Protein AF-A0A1Y4AYG8-F1 (afdb_monomer)

Radius of gyration: 25.85 Å; Cα contacts (8 Å, |Δi|>4): 158; chains: 1; bounding box: 47×71×60 Å

Sequence (151 aa):
MYIALKDLNLSGVRYMAGEDIPGEAVVPSRAA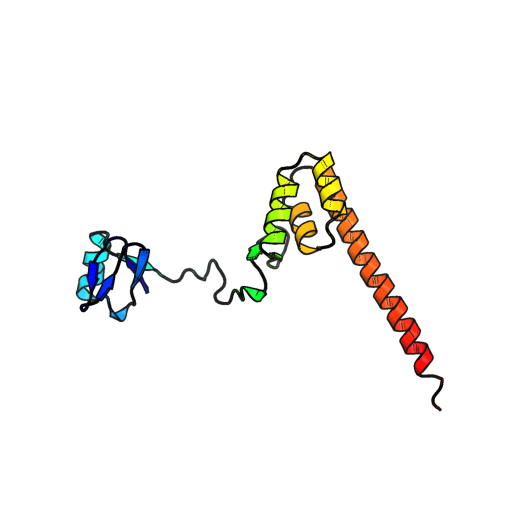ALIRSGYIARYEDNSGCHGAGADHAKGIPVHLKKSKEDIYLHPDEVAAVFLILQENAEDAAVTLAEQDNRNVLEVVRELDSRKGVRAAAETFLEELDNSAEETAEENKADVGQQKEAVE

Foldseek 3Di:
DKAFCAWDDFPNDIDHHGDDDPPVSDDPVCVVVCVVVRGIDDDDPVCVVVPPDPPCVQADWDDAPPDPDTQHDHPVLVVLLVVLQPDDLVVSLVSLVPDPDLSSLVSCLRPRPDPSSNVSSVVSNVVNVVVVVVVVVVVVVVVVVVVPPPD

Solvent-accessible surface area (backbone atoms only — not comparable to full-atom values): 8846 Å² total; per-residue (Å²): 78,28,32,25,63,34,72,46,75,44,92,88,43,79,42,49,56,75,37,80,38,61,58,85,57,49,54,76,90,48,44,65,56,36,41,76,70,55,38,34,43,84,36,72,85,60,39,85,81,50,63,82,77,74,51,70,90,64,33,49,77,41,84,49,92,88,50,94,61,67,45,54,34,46,74,69,48,51,50,50,45,56,48,42,69,68,45,55,70,68,58,24,47,55,60,52,75,71,56,89,47,65,65,46,36,54,50,42,38,70,68,44,85,52,67,68,46,22,51,52,30,49,51,54,50,52,52,54,54,52,56,55,49,54,59,54,51,55,57,54,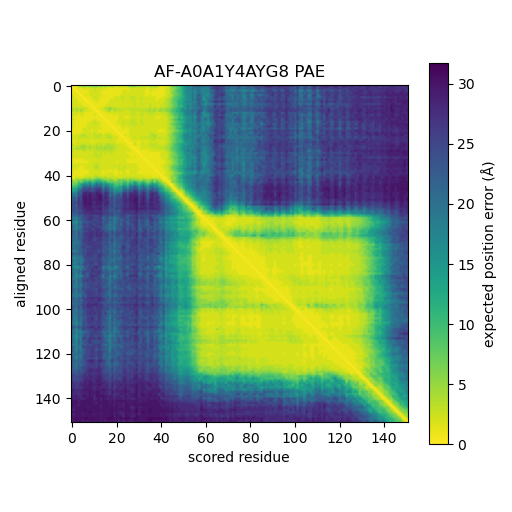58,58,61,59,65,68,67,77,80,77,127

Structure (mmCIF, N/CA/C/O backbone):
data_AF-A0A1Y4AYG8-F1
#
_entry.id   AF-A0A1Y4AYG8-F1
#
loop_
_atom_site.group_PDB
_atom_site.id
_atom_site.type_symbol
_atom_site.label_atom_id
_atom_site.label_alt_id
_atom_site.label_comp_id
_atom_site.label_asym_id
_atom_site.label_entity_id
_atom_site.label_seq_id
_atom_site.pdbx_PDB_ins_code
_atom_site.Cartn_x
_atom_site.Cartn_y
_atom_site.Cartn_z
_atom_site.occupancy
_atom_site.B_iso_or_equiv
_atom_site.auth_seq_id
_atom_site.auth_comp_id
_atom_site.auth_asym_id
_atom_site.auth_atom_id
_atom_site.pdbx_PDB_model_num
ATOM 1 N N . MET A 1 1 ? 21.782 4.658 -17.855 1.00 89.38 1 MET A N 1
ATOM 2 C CA . MET A 1 1 ? 20.713 4.555 -18.867 1.00 89.38 1 MET A CA 1
ATOM 3 C C . MET A 1 1 ? 20.224 5.963 -19.190 1.00 89.38 1 MET A C 1
ATOM 5 O O . MET A 1 1 ? 20.627 6.908 -18.509 1.00 89.38 1 MET A O 1
ATOM 9 N N . TYR A 1 2 ? 19.427 6.148 -20.233 1.00 93.69 2 TYR A N 1
ATOM 10 C CA . TYR A 1 2 ? 18.744 7.415 -20.489 1.00 93.69 2 TYR A CA 1
ATOM 11 C C . TYR A 1 2 ? 17.258 7.157 -20.710 1.00 93.69 2 TYR A C 1
ATOM 13 O O . TYR A 1 2 ? 16.899 6.064 -21.120 1.00 93.69 2 TYR A O 1
ATOM 21 N N . ILE A 1 3 ? 16.422 8.165 -20.483 1.00 94.94 3 ILE A N 1
ATOM 22 C CA . ILE A 1 3 ? 15.008 8.145 -20.872 1.00 94.94 3 ILE A CA 1
ATOM 23 C C . ILE A 1 3 ? 14.765 9.214 -21.936 1.00 94.94 3 ILE A C 1
ATOM 25 O O . ILE A 1 3 ? 15.282 10.335 -21.829 1.00 94.94 3 ILE A O 1
ATOM 29 N N . ALA A 1 4 ? 14.009 8.872 -22.976 1.00 96.69 4 ALA A N 1
ATOM 30 C CA . ALA A 1 4 ? 13.565 9.812 -23.994 1.00 96.69 4 ALA A CA 1
ATOM 31 C C . ALA A 1 4 ? 12.550 10.793 -23.394 1.00 96.69 4 ALA A C 1
ATOM 33 O O . ALA A 1 4 ? 11.510 10.395 -22.881 1.00 96.69 4 ALA A O 1
ATOM 34 N N . LEU A 1 5 ? 12.812 12.095 -23.479 1.00 96.12 5 LEU A N 1
ATOM 35 C CA . LEU A 1 5 ? 11.848 13.131 -23.074 1.00 96.12 5 LEU A CA 1
ATOM 36 C C . LEU A 1 5 ? 10.998 13.622 -24.253 1.00 96.12 5 LEU A C 1
ATOM 38 O O . LEU A 1 5 ? 9.974 14.274 -24.065 1.00 96.12 5 LEU A O 1
ATOM 42 N N . LYS A 1 6 ? 11.455 13.344 -25.476 1.00 96.94 6 LYS A N 1
ATOM 43 C CA . LYS A 1 6 ? 10.823 13.680 -26.753 1.00 96.94 6 LYS A CA 1
ATOM 44 C C . LYS A 1 6 ? 11.129 12.571 -27.746 1.00 96.94 6 LYS A C 1
ATOM 46 O O . LYS A 1 6 ? 12.133 11.883 -27.591 1.00 96.94 6 LYS A O 1
ATOM 51 N N . ASP A 1 7 ? 10.336 12.481 -28.803 1.00 97.00 7 ASP A N 1
ATOM 52 C CA . ASP A 1 7 ? 10.641 11.602 -29.926 1.00 97.00 7 ASP A CA 1
ATOM 53 C C . ASP A 1 7 ? 11.986 11.975 -30.569 1.00 97.00 7 ASP A C 1
ATOM 55 O O . ASP A 1 7 ? 12.213 13.130 -30.948 1.00 97.00 7 ASP A O 1
ATOM 59 N N . LEU A 1 8 ? 12.877 10.995 -30.724 1.00 96.44 8 LEU A N 1
ATOM 60 C CA . LEU A 1 8 ? 14.158 11.178 -31.404 1.00 96.44 8 LEU A CA 1
ATOM 61 C C . LEU A 1 8 ? 14.661 9.900 -32.070 1.00 96.44 8 LEU A C 1
ATOM 63 O O . LEU A 1 8 ? 14.309 8.793 -31.681 1.00 96.44 8 LEU A O 1
ATOM 67 N N . ASN A 1 9 ? 15.544 10.066 -33.053 1.00 96.19 9 ASN A N 1
ATOM 68 C CA . ASN A 1 9 ? 16.246 8.955 -33.685 1.00 96.19 9 ASN A CA 1
ATOM 69 C C . ASN A 1 9 ? 17.699 8.913 -33.208 1.00 96.19 9 ASN A C 1
ATOM 71 O O . ASN A 1 9 ? 18.441 9.885 -33.378 1.00 96.19 9 ASN A O 1
ATOM 75 N N . LEU A 1 10 ? 18.121 7.773 -32.667 1.00 94.25 10 LEU A N 1
ATOM 76 C CA . LEU A 1 10 ? 19.495 7.504 -32.254 1.00 94.25 10 LEU A CA 1
ATOM 77 C C . LEU A 1 10 ? 19.969 6.218 -32.922 1.00 94.25 10 LEU A C 1
ATOM 79 O O . LEU A 1 10 ? 19.295 5.197 -32.860 1.00 94.25 10 LEU A O 1
ATOM 83 N N . SER A 1 11 ? 21.118 6.270 -33.598 1.00 88.00 11 SER A N 1
ATOM 84 C CA . SER A 1 11 ? 21.723 5.099 -34.257 1.00 88.00 11 SER A CA 1
ATOM 85 C C . SER A 1 11 ? 20.771 4.328 -35.192 1.00 88.00 11 SER A C 1
ATOM 87 O O . SER A 1 11 ? 20.887 3.118 -35.345 1.00 88.00 11 SER A O 1
ATOM 89 N N . GLY A 1 12 ? 19.826 5.032 -35.829 1.00 90.19 12 GLY A N 1
ATOM 90 C CA . GLY A 1 12 ? 18.829 4.443 -36.734 1.00 90.19 12 GLY A CA 1
ATOM 91 C C . GLY A 1 12 ? 17.580 3.876 -36.048 1.00 90.19 12 GLY A C 1
ATOM 92 O O . GLY A 1 12 ? 16.661 3.459 -36.746 1.00 90.19 12 GLY A O 1
ATOM 93 N N . VAL A 1 13 ? 17.513 3.906 -34.716 1.00 95.19 13 VAL A N 1
ATOM 94 C CA . VAL A 1 13 ? 16.347 3.498 -33.925 1.00 95.19 13 VAL A CA 1
ATOM 95 C C . VAL A 1 13 ? 15.560 4.737 -33.512 1.00 95.19 13 VAL A C 1
ATOM 97 O O . VAL A 1 13 ? 16.142 5.723 -33.050 1.00 95.19 13 VAL A O 1
ATOM 100 N N . ARG A 1 14 ? 14.239 4.691 -33.696 1.00 96.75 14 ARG A N 1
ATOM 101 C CA . ARG A 1 14 ? 13.324 5.716 -33.193 1.00 96.75 14 ARG A CA 1
ATOM 102 C C . ARG A 1 14 ? 12.952 5.385 -31.757 1.00 96.75 14 ARG A C 1
ATOM 104 O O . ARG A 1 14 ? 12.469 4.289 -31.514 1.00 96.75 14 ARG A O 1
ATOM 111 N N . TYR A 1 15 ? 13.135 6.355 -30.874 1.00 96.56 15 TYR A N 1
ATOM 112 C CA . TYR A 1 15 ? 12.691 6.312 -29.489 1.00 96.56 15 TYR A CA 1
ATOM 113 C C . TYR A 1 15 ? 11.552 7.310 -29.303 1.00 96.56 15 TYR A C 1
ATOM 115 O O . TYR A 1 15 ? 11.669 8.464 -29.734 1.00 96.56 15 TYR A O 1
ATOM 123 N N . MET A 1 16 ? 10.454 6.867 -28.700 1.00 97.12 16 MET A N 1
ATOM 124 C CA . MET A 1 16 ? 9.318 7.701 -28.313 1.00 97.12 16 MET A CA 1
ATOM 125 C C . MET A 1 16 ? 9.516 8.281 -26.915 1.00 97.12 16 MET A C 1
ATOM 127 O O . MET A 1 16 ? 10.232 7.717 -26.090 1.00 97.12 16 MET A O 1
ATOM 131 N N . ALA A 1 17 ? 8.875 9.417 -26.629 1.00 95.38 17 ALA A N 1
ATOM 132 C CA . ALA A 1 17 ? 8.901 9.989 -25.284 1.00 95.38 17 ALA A CA 1
ATOM 133 C C . ALA A 1 17 ? 8.446 8.963 -24.222 1.00 95.38 17 ALA A C 1
ATOM 135 O O . ALA A 1 17 ? 7.399 8.335 -24.365 1.00 95.38 17 ALA A O 1
ATOM 136 N N . GLY A 1 18 ? 9.227 8.825 -23.151 1.00 91.25 18 GLY A N 1
ATOM 137 C CA . GLY A 1 18 ? 9.026 7.856 -22.072 1.00 91.25 18 GLY A CA 1
ATOM 138 C C . GLY A 1 18 ? 9.797 6.544 -22.235 1.00 91.25 18 GLY A C 1
ATOM 139 O O . GLY A 1 18 ? 9.881 5.795 -21.270 1.00 91.25 18 GLY A O 1
ATOM 140 N N . GLU A 1 19 ? 10.384 6.265 -23.402 1.00 94.00 19 GLU A N 1
ATOM 141 C CA . GLU A 1 19 ? 11.131 5.023 -23.621 1.00 94.00 19 GLU A CA 1
ATOM 142 C C . GLU A 1 19 ? 12.552 5.063 -23.050 1.00 94.00 19 GLU A C 1
ATOM 144 O O . GLU A 1 19 ? 13.242 6.091 -23.084 1.00 94.00 19 GLU A O 1
ATOM 149 N N . ASP A 1 20 ? 13.007 3.896 -22.593 1.00 93.94 20 ASP A N 1
ATOM 150 C CA . ASP A 1 20 ? 14.382 3.674 -22.169 1.00 93.94 20 ASP A CA 1
ATOM 151 C C . ASP A 1 20 ? 15.330 3.612 -23.367 1.00 93.94 20 ASP A C 1
ATOM 153 O O . ASP A 1 20 ? 15.131 2.894 -24.350 1.00 93.94 20 ASP A O 1
ATOM 157 N N . ILE A 1 21 ? 16.424 4.356 -23.250 1.00 93.44 21 ILE A N 1
ATOM 158 C CA . ILE A 1 21 ? 17.501 4.410 -24.226 1.00 93.44 21 ILE A CA 1
ATOM 159 C C . ILE A 1 21 ? 18.749 3.768 -23.597 1.00 93.44 21 ILE A C 1
ATOM 161 O O . ILE A 1 21 ? 19.291 4.296 -22.609 1.00 93.44 21 ILE A O 1
ATOM 165 N N . PRO A 1 22 ? 19.264 2.671 -24.186 1.00 92.06 22 PRO A N 1
ATOM 166 C CA . PRO A 1 22 ? 20.537 2.079 -23.791 1.00 92.06 22 PRO A CA 1
ATOM 167 C C . PRO A 1 22 ? 21.672 3.106 -23.839 1.00 92.06 22 PRO A C 1
ATOM 169 O O . PRO A 1 22 ? 21.727 3.957 -24.732 1.00 92.06 22 PRO A O 1
ATOM 172 N N . GLY A 1 23 ? 22.603 3.037 -22.885 1.00 89.06 23 GLY A N 1
ATOM 173 C CA . GLY A 1 23 ? 23.710 3.996 -22.808 1.00 89.06 23 GLY A CA 1
ATOM 174 C C . GLY A 1 23 ? 24.565 4.014 -24.078 1.00 89.06 23 GLY A C 1
ATOM 175 O O . GLY A 1 23 ? 25.035 5.071 -24.490 1.00 89.06 23 GLY A O 1
ATOM 176 N N . GLU A 1 24 ? 24.694 2.862 -24.735 1.00 90.81 24 GLU A N 1
ATOM 177 C CA . GLU A 1 24 ? 25.464 2.648 -25.961 1.00 90.81 24 GLU A CA 1
ATOM 178 C C . GLU A 1 24 ? 24.810 3.301 -27.187 1.00 90.81 24 GLU A C 1
ATOM 180 O O . GLU A 1 24 ? 25.500 3.663 -28.141 1.00 90.81 24 GLU A O 1
ATOM 185 N N . ALA A 1 25 ? 23.485 3.490 -27.166 1.00 93.19 25 ALA A N 1
ATOM 186 C CA . ALA A 1 25 ? 22.752 4.160 -28.239 1.00 93.19 25 ALA A CA 1
ATOM 187 C C . ALA A 1 25 ? 22.997 5.681 -28.245 1.00 93.19 25 ALA A C 1
ATOM 189 O O . ALA A 1 25 ? 22.845 6.338 -29.280 1.00 93.19 25 ALA A O 1
ATOM 190 N N . VAL A 1 26 ? 23.418 6.254 -27.110 1.00 93.44 26 VAL A N 1
ATOM 191 C CA . VAL A 1 26 ? 23.740 7.678 -26.984 1.00 93.44 26 VAL A CA 1
ATOM 192 C C . VAL A 1 26 ? 25.240 7.891 -27.154 1.00 93.44 26 VAL A C 1
ATOM 194 O O . VAL A 1 26 ? 26.040 7.622 -26.262 1.00 93.44 26 VAL A O 1
ATOM 197 N N . VAL A 1 27 ? 25.637 8.480 -28.283 1.00 92.62 27 VAL A N 1
ATOM 198 C CA . VAL A 1 27 ? 27.044 8.833 -28.520 1.00 92.62 27 VAL A CA 1
ATOM 199 C C . VAL A 1 27 ? 27.536 9.802 -27.423 1.00 92.62 27 VAL A C 1
ATOM 201 O O . VAL A 1 27 ? 26.943 10.879 -27.274 1.00 92.62 27 VAL A O 1
ATOM 204 N N . PRO A 1 28 ? 28.636 9.505 -26.696 1.00 88.44 28 PRO A N 1
ATOM 205 C CA . PRO A 1 28 ? 29.087 10.313 -25.555 1.00 88.44 28 PRO A CA 1
ATOM 206 C C . PRO A 1 28 ? 29.305 11.796 -25.878 1.00 88.44 28 PRO A C 1
ATOM 208 O O . PRO A 1 28 ? 28.960 12.669 -25.083 1.00 88.44 28 PRO A O 1
ATOM 211 N N . SER A 1 29 ? 29.801 12.099 -27.082 1.00 92.75 29 SER A N 1
ATOM 212 C CA . SER A 1 29 ? 30.003 13.476 -27.553 1.00 92.75 29 SER A CA 1
ATOM 213 C C . SER A 1 29 ? 28.698 14.260 -27.747 1.00 92.75 29 SER A C 1
ATOM 215 O O . SER A 1 29 ? 28.710 15.489 -27.700 1.00 92.75 29 SER A O 1
ATOM 217 N N . ARG A 1 30 ? 27.563 13.574 -27.942 1.00 92.25 30 ARG A N 1
ATOM 218 C CA . ARG A 1 30 ? 26.232 14.178 -28.123 1.00 92.25 30 ARG A CA 1
ATOM 219 C C . ARG A 1 30 ? 25.385 14.170 -26.857 1.00 92.25 30 ARG A C 1
ATOM 221 O O . ARG A 1 30 ? 24.487 15.003 -26.751 1.00 92.25 30 ARG A O 1
ATOM 228 N N . ALA A 1 31 ? 25.683 13.300 -25.893 1.00 93.38 31 ALA A N 1
ATOM 229 C CA . ALA A 1 31 ? 24.896 13.137 -24.671 1.00 93.38 31 ALA A CA 1
ATOM 230 C C . ALA A 1 31 ? 24.629 14.474 -23.961 1.00 93.38 31 ALA A C 1
ATOM 232 O O . ALA A 1 31 ? 23.484 14.826 -23.695 1.00 93.38 31 ALA A O 1
ATOM 233 N N . ALA A 1 32 ? 25.672 15.277 -23.731 1.00 94.75 32 ALA A N 1
ATOM 234 C CA . ALA A 1 32 ? 25.531 16.556 -23.036 1.00 94.75 32 ALA A CA 1
ATOM 235 C C . ALA A 1 32 ? 24.654 17.564 -23.803 1.00 94.75 32 ALA A C 1
ATOM 237 O O . ALA A 1 32 ? 23.921 18.339 -23.193 1.00 94.75 32 ALA A O 1
ATOM 238 N N . ALA A 1 33 ? 24.708 17.560 -25.138 1.00 96.31 33 ALA A N 1
ATOM 239 C CA . ALA A 1 33 ? 23.866 18.424 -25.960 1.00 96.31 33 ALA A CA 1
ATOM 240 C C . ALA A 1 33 ? 22.398 17.971 -25.939 1.00 96.31 33 ALA A C 1
ATOM 242 O O . ALA A 1 33 ? 21.507 18.812 -25.820 1.00 96.31 33 ALA A O 1
ATOM 243 N N . LEU A 1 34 ? 22.147 16.660 -25.999 1.00 96.62 34 LEU A N 1
ATOM 244 C CA . LEU A 1 34 ? 20.803 16.077 -25.926 1.00 96.62 34 LEU A CA 1
ATOM 245 C C . LEU A 1 34 ? 20.153 16.295 -24.552 1.00 96.62 34 LEU A C 1
ATOM 247 O O . LEU A 1 34 ? 18.967 16.611 -24.486 1.00 96.62 34 LEU A O 1
ATOM 251 N N . ILE A 1 35 ? 20.938 16.222 -23.473 1.00 96.00 3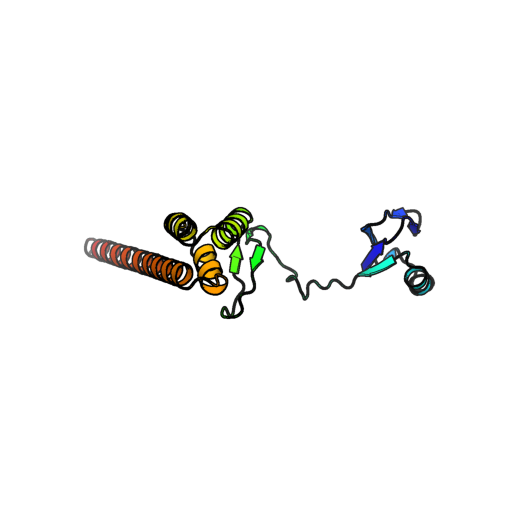5 ILE A N 1
ATOM 252 C CA . ILE A 1 35 ? 20.484 16.570 -22.120 1.00 96.00 35 ILE A CA 1
ATOM 253 C C . ILE A 1 35 ? 20.129 18.057 -22.042 1.00 96.00 35 ILE A C 1
ATOM 255 O O . ILE A 1 35 ? 19.019 18.407 -21.657 1.00 96.00 35 ILE A O 1
ATOM 259 N N . ARG A 1 36 ? 21.035 18.952 -22.464 1.00 96.25 36 ARG A N 1
ATOM 260 C CA . ARG A 1 36 ? 20.789 20.407 -22.412 1.00 96.25 36 ARG A CA 1
ATOM 261 C C . ARG A 1 36 ? 19.594 20.854 -23.253 1.00 96.25 36 ARG A C 1
ATOM 263 O O . ARG A 1 36 ? 18.941 21.827 -22.904 1.00 96.25 36 ARG A O 1
ATOM 270 N N . SER A 1 37 ? 19.329 20.172 -24.364 1.00 95.44 37 SER A N 1
ATOM 271 C CA . SER A 1 37 ? 18.183 20.454 -25.239 1.00 95.44 37 SER A CA 1
ATOM 272 C C . SER A 1 37 ? 16.889 19.749 -24.805 1.00 95.44 37 SER A C 1
ATOM 274 O O . SER A 1 37 ? 15.844 19.938 -25.437 1.00 95.44 37 SER A O 1
ATOM 276 N N . GLY A 1 38 ? 16.938 18.964 -23.722 1.00 95.81 38 GLY A N 1
ATOM 277 C CA . GLY A 1 38 ? 15.779 18.288 -23.145 1.00 95.81 38 GLY A CA 1
ATOM 278 C C . GLY A 1 38 ? 15.203 17.195 -24.042 1.00 95.81 38 GLY A C 1
ATOM 279 O O . GLY A 1 38 ? 13.988 17.038 -24.097 1.00 95.81 38 GLY A O 1
ATOM 280 N N . TYR A 1 39 ? 16.050 16.493 -24.796 1.00 97.25 39 TYR A N 1
ATOM 281 C CA . TYR A 1 39 ? 15.645 15.325 -25.584 1.00 97.25 39 TYR A CA 1
ATOM 282 C C . TYR A 1 39 ? 15.793 14.022 -24.805 1.00 97.25 39 TYR A C 1
ATOM 284 O O . TYR A 1 39 ? 14.989 13.115 -24.985 1.00 97.25 39 TYR A O 1
ATOM 292 N N . ILE A 1 40 ? 16.801 13.938 -23.936 1.00 96.12 40 ILE A N 1
ATOM 293 C CA . ILE A 1 40 ? 17.032 12.781 -23.071 1.00 96.12 40 ILE A CA 1
ATOM 294 C C . ILE A 1 40 ? 17.339 13.255 -21.650 1.00 96.12 40 ILE A C 1
ATOM 296 O O . ILE A 1 40 ? 17.970 14.298 -21.474 1.00 96.12 40 ILE A O 1
ATOM 300 N N . ALA A 1 41 ? 16.959 12.475 -20.643 1.00 94.75 41 ALA A N 1
ATOM 301 C CA . ALA A 1 41 ? 17.456 12.630 -19.276 1.00 94.75 41 ALA A CA 1
ATOM 302 C C . ALA A 1 41 ? 18.355 11.449 -18.923 1.00 94.75 41 ALA A C 1
ATOM 304 O O . ALA A 1 41 ? 18.095 10.319 -19.335 1.00 94.75 41 ALA A O 1
ATOM 305 N N . ARG A 1 42 ? 19.429 11.707 -18.167 1.00 91.25 42 ARG A N 1
ATOM 306 C CA . ARG A 1 42 ? 20.223 10.619 -17.597 1.00 91.25 42 ARG A CA 1
ATOM 307 C C . ARG A 1 42 ? 19.360 9.935 -16.543 1.00 91.25 42 ARG A C 1
ATOM 309 O O . ARG A 1 42 ? 18.949 10.574 -15.581 1.00 91.25 42 ARG A O 1
ATOM 316 N N . TYR A 1 43 ? 19.092 8.660 -16.772 1.00 81.81 43 TYR A N 1
ATOM 317 C CA . TYR A 1 43 ? 18.465 7.783 -15.806 1.00 81.81 43 TYR A CA 1
ATOM 318 C C . TYR A 1 43 ? 19.595 6.989 -15.157 1.00 81.81 43 TYR A C 1
ATOM 320 O O . TYR A 1 43 ? 20.170 6.056 -15.738 1.00 81.81 43 TYR A O 1
ATOM 328 N N . GLU A 1 44 ? 20.010 7.475 -13.997 1.00 72.44 44 GLU A N 1
ATOM 329 C CA . GLU A 1 44 ? 20.695 6.631 -13.033 1.00 72.44 44 GLU 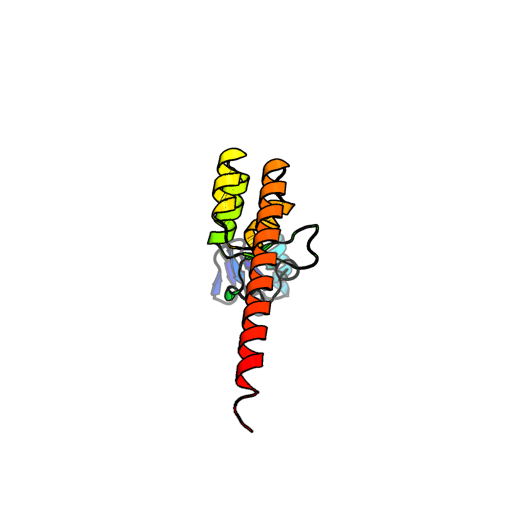A CA 1
ATOM 330 C C . GLU A 1 44 ? 19.597 5.773 -12.433 1.00 72.44 44 GLU A C 1
ATOM 332 O O . GLU A 1 44 ? 18.551 6.299 -12.047 1.00 72.44 44 GLU A O 1
ATOM 337 N N . ASP A 1 45 ? 19.790 4.459 -12.479 1.00 57.31 45 ASP A N 1
ATOM 338 C CA . ASP A 1 45 ? 18.879 3.548 -11.819 1.00 57.31 45 ASP A CA 1
ATOM 339 C C . ASP A 1 45 ? 18.962 3.853 -10.322 1.00 57.31 45 ASP A C 1
ATOM 341 O O . ASP A 1 45 ? 19.840 3.381 -9.605 1.00 57.31 45 ASP A O 1
ATOM 345 N N . ASN A 1 46 ? 18.071 4.730 -9.869 1.00 49.28 46 ASN A N 1
ATOM 346 C CA . ASN A 1 46 ? 17.825 4.984 -8.465 1.00 49.28 46 ASN A CA 1
ATOM 347 C C . ASN A 1 46 ? 16.975 3.838 -7.897 1.00 49.28 46 ASN A C 1
ATOM 349 O O . ASN A 1 46 ? 16.141 4.059 -7.027 1.00 49.28 46 ASN A O 1
ATOM 353 N N . SER A 1 47 ? 17.236 2.591 -8.294 1.00 48.38 47 SER A N 1
ATOM 354 C CA . SER A 1 47 ? 16.845 1.394 -7.546 1.00 48.38 47 SER A CA 1
ATOM 355 C C . SER A 1 47 ? 17.500 1.327 -6.150 1.00 48.38 47 SER A C 1
ATOM 357 O O . SER A 1 47 ? 17.299 0.388 -5.387 1.00 48.38 47 SER A O 1
ATOM 359 N N . GLY A 1 48 ? 18.208 2.387 -5.739 1.00 41.97 48 GLY A N 1
ATOM 360 C CA . GLY A 1 48 ? 18.461 2.726 -4.338 1.00 41.97 48 GLY A CA 1
ATOM 361 C C . GLY A 1 48 ? 17.262 3.312 -3.569 1.00 41.97 48 GLY A C 1
ATOM 362 O O . GLY A 1 48 ? 17.370 3.457 -2.356 1.00 41.97 48 GLY A O 1
ATOM 363 N N . CYS A 1 49 ? 16.134 3.648 -4.214 1.00 41.34 49 CYS A N 1
ATOM 364 C CA . CYS A 1 49 ? 14.869 3.958 -3.522 1.00 41.34 49 CYS A CA 1
ATOM 365 C C . CYS A 1 49 ? 13.750 2.931 -3.757 1.00 41.34 49 CYS A C 1
ATOM 367 O O . CYS A 1 49 ? 12.698 3.040 -3.140 1.00 41.34 49 CYS A O 1
ATOM 369 N N . HIS A 1 50 ? 13.995 1.914 -4.584 1.00 44.78 50 HIS A N 1
ATOM 370 C CA . HIS A 1 50 ? 13.171 0.711 -4.698 1.00 44.78 50 HIS A CA 1
ATOM 371 C C . HIS A 1 50 ? 14.134 -0.447 -4.921 1.00 44.78 50 HIS A C 1
ATOM 373 O O . HIS A 1 50 ? 14.707 -0.542 -6.005 1.00 44.78 50 HIS A O 1
ATOM 379 N N . GLY A 1 51 ? 14.369 -1.253 -3.882 1.00 38.72 51 GLY A N 1
ATOM 380 C CA . GLY A 1 51 ? 15.406 -2.281 -3.870 1.00 38.72 51 GLY A CA 1
ATOM 381 C C . GLY A 1 51 ? 15.482 -3.054 -5.186 1.00 38.72 51 GLY A C 1
ATOM 382 O O . GLY A 1 51 ? 14.528 -3.724 -5.585 1.00 38.72 51 GLY A O 1
ATOM 383 N N . ALA A 1 52 ? 16.631 -2.958 -5.856 1.00 37.28 52 ALA A N 1
ATOM 384 C CA . ALA A 1 52 ? 17.015 -3.852 -6.937 1.00 37.28 52 ALA A CA 1
ATOM 385 C C . ALA A 1 52 ? 16.909 -5.301 -6.427 1.00 37.28 52 ALA A C 1
ATOM 387 O O . ALA A 1 52 ? 17.758 -5.766 -5.667 1.00 37.28 52 ALA A O 1
ATOM 388 N N . GLY A 1 53 ? 15.816 -5.976 -6.792 1.00 40.16 53 GLY A N 1
ATOM 389 C CA . GLY A 1 53 ? 15.434 -7.279 -6.246 1.00 40.16 53 GLY A CA 1
ATOM 390 C C . GLY A 1 53 ? 14.016 -7.367 -5.676 1.00 40.16 53 GLY A C 1
ATOM 391 O O . GLY A 1 53 ? 13.741 -8.343 -4.980 1.00 40.16 53 GLY A O 1
ATOM 392 N N . ALA A 1 54 ? 13.123 -6.401 -5.939 1.00 45.97 54 ALA A N 1
ATOM 393 C CA . ALA A 1 54 ? 11.699 -6.539 -5.633 1.00 45.97 54 ALA A CA 1
ATOM 394 C C . ALA A 1 54 ? 11.096 -7.682 -6.465 1.00 45.97 54 ALA A C 1
ATOM 396 O O . ALA A 1 54 ? 10.580 -7.510 -7.566 1.00 45.97 54 ALA A O 1
ATOM 397 N N . ASP A 1 55 ? 11.231 -8.884 -5.924 1.00 47.38 55 ASP A N 1
ATOM 398 C CA . ASP A 1 55 ? 10.422 -10.034 -6.248 1.00 47.38 55 ASP A CA 1
ATOM 399 C C . ASP A 1 55 ? 8.959 -9.608 -6.103 1.00 47.38 55 ASP A C 1
ATOM 401 O O . ASP A 1 55 ? 8.431 -9.539 -4.996 1.00 47.38 55 ASP A O 1
ATOM 405 N N . HIS A 1 56 ? 8.305 -9.253 -7.211 1.00 48.84 56 HIS A N 1
ATOM 406 C CA . HIS A 1 56 ? 6.881 -8.917 -7.208 1.00 48.84 56 HIS A CA 1
ATOM 407 C C . HIS A 1 56 ? 6.021 -10.084 -6.691 1.00 48.84 56 HIS A C 1
ATOM 409 O O . HIS A 1 56 ? 4.866 -9.856 -6.344 1.00 48.84 56 HIS A O 1
ATOM 415 N N . ALA A 1 57 ? 6.572 -11.304 -6.577 1.00 55.25 57 ALA A N 1
ATOM 416 C CA . ALA A 1 57 ? 5.917 -12.404 -5.878 1.00 55.25 57 ALA A CA 1
ATOM 417 C C . ALA A 1 57 ? 5.836 -12.193 -4.353 1.00 55.25 57 ALA A C 1
ATOM 419 O O . ALA A 1 57 ? 5.022 -12.843 -3.706 1.00 55.25 57 ALA A O 1
ATOM 420 N N . LYS A 1 58 ? 6.641 -11.291 -3.771 1.00 63.94 58 LYS A N 1
ATOM 421 C CA . LYS A 1 58 ? 6.605 -10.946 -2.339 1.00 63.94 58 LYS A CA 1
ATOM 422 C C . LYS A 1 58 ? 5.631 -9.816 -1.999 1.00 63.94 58 LYS A C 1
ATOM 424 O O . LYS A 1 58 ? 5.210 -9.755 -0.854 1.00 63.94 58 LYS A O 1
ATOM 429 N N . GLY A 1 59 ? 5.262 -8.955 -2.954 1.00 81.94 59 GLY A N 1
ATOM 430 C CA . GLY A 1 59 ? 4.334 -7.829 -2.753 1.00 81.94 59 GLY A CA 1
ATOM 431 C C . GLY A 1 59 ? 4.971 -6.436 -2.889 1.00 81.94 59 GLY A C 1
ATOM 432 O O . GLY A 1 59 ? 6.126 -6.286 -3.284 1.00 81.94 59 GLY A O 1
ATOM 433 N N . ILE A 1 60 ? 4.187 -5.399 -2.592 1.00 87.25 60 ILE A N 1
ATOM 434 C CA . ILE A 1 60 ? 4.560 -3.979 -2.574 1.00 87.25 60 ILE A CA 1
ATOM 435 C C . ILE A 1 60 ? 5.211 -3.663 -1.217 1.00 87.25 60 ILE A C 1
ATOM 437 O O . ILE A 1 60 ? 4.547 -3.829 -0.193 1.00 87.25 60 ILE A O 1
ATOM 441 N N . PRO A 1 61 ? 6.472 -3.197 -1.173 1.00 89.81 61 PRO A N 1
ATOM 442 C CA . PRO A 1 61 ? 7.129 -2.850 0.081 1.00 89.81 61 PRO A CA 1
ATOM 443 C C . PRO A 1 61 ? 6.547 -1.562 0.680 1.00 89.81 61 PRO A C 1
ATOM 445 O O . PRO A 1 61 ? 6.388 -0.547 -0.002 1.00 89.81 61 PRO A O 1
ATOM 448 N N . VAL A 1 62 ? 6.271 -1.595 1.980 1.00 89.62 62 VAL A N 1
ATOM 449 C CA . VAL A 1 62 ? 5.764 -0.488 2.789 1.00 89.62 62 VAL A CA 1
ATOM 450 C C . VAL A 1 62 ? 6.746 -0.224 3.924 1.00 89.62 62 VAL A C 1
ATOM 452 O O . VAL A 1 62 ? 6.913 -1.031 4.841 1.00 89.62 62 VAL A O 1
ATOM 455 N N . HIS A 1 63 ? 7.382 0.945 3.871 1.00 90.12 63 HIS A N 1
ATOM 456 C CA . HIS A 1 63 ? 8.279 1.416 4.920 1.00 90.12 63 HIS A CA 1
ATOM 457 C C . HIS A 1 63 ? 7.477 2.063 6.051 1.00 90.12 63 HIS A C 1
ATOM 459 O O . HIS A 1 63 ? 6.909 3.148 5.893 1.00 90.12 63 HIS A O 1
ATOM 465 N N . LEU A 1 64 ? 7.470 1.418 7.211 1.00 87.62 64 LEU A N 1
ATOM 466 C CA . LEU A 1 64 ? 6.910 1.976 8.435 1.00 87.62 64 LEU A CA 1
ATOM 467 C C . LEU A 1 64 ? 8.014 2.612 9.290 1.00 87.62 64 LEU A C 1
ATOM 469 O O . LEU A 1 64 ? 9.159 2.175 9.274 1.00 87.62 64 LEU A O 1
ATOM 473 N N . LYS A 1 65 ? 7.695 3.669 10.044 1.00 86.50 65 LYS A N 1
ATOM 474 C CA . LYS A 1 65 ? 8.683 4.407 10.852 1.00 86.50 65 LYS A CA 1
ATOM 475 C C . LYS A 1 65 ? 9.128 3.631 12.086 1.00 86.50 65 LYS A C 1
ATOM 477 O O . LYS A 1 65 ? 10.239 3.854 12.563 1.00 86.50 65 LYS A O 1
ATOM 482 N N . LYS A 1 66 ? 8.244 2.813 12.662 1.00 81.06 66 LYS A N 1
ATOM 483 C CA . LYS A 1 66 ? 8.532 2.026 13.868 1.00 81.06 66 LYS A CA 1
ATOM 484 C C . LYS A 1 66 ? 9.011 0.616 13.540 1.00 81.06 66 LYS A C 1
ATOM 486 O O . LYS A 1 66 ? 9.700 0.030 14.374 1.00 81.06 66 LYS A O 1
ATOM 491 N N . SER A 1 67 ? 8.684 0.092 12.358 1.00 76.56 67 SER A N 1
ATOM 492 C CA . SER A 1 67 ? 9.258 -1.166 11.879 1.00 76.56 67 SER A CA 1
ATOM 493 C C . SER A 1 67 ? 10.711 -0.967 11.448 1.00 76.56 67 SER A C 1
ATOM 495 O O . SER A 1 67 ? 11.073 0.056 10.869 1.00 76.56 67 SER A O 1
ATOM 497 N N . LYS A 1 68 ? 11.561 -1.955 11.743 1.00 78.12 68 LYS A N 1
ATOM 498 C CA . LYS A 1 68 ? 12.951 -1.993 11.259 1.00 78.12 68 LYS A CA 1
ATOM 499 C C . LYS A 1 68 ? 13.063 -2.584 9.855 1.00 78.12 68 LYS A C 1
ATOM 501 O O . LYS A 1 68 ? 14.073 -2.361 9.196 1.00 78.12 68 LYS A O 1
ATOM 506 N N . GLU A 1 69 ? 12.056 -3.346 9.445 1.00 82.12 69 GLU A N 1
ATOM 507 C CA . GLU A 1 69 ? 12.002 -4.062 8.175 1.00 82.12 69 GLU A CA 1
ATOM 508 C C . GLU A 1 69 ? 10.764 -3.646 7.383 1.00 82.12 69 GLU A C 1
ATOM 510 O O . GLU A 1 69 ? 9.759 -3.195 7.946 1.00 82.12 69 GLU A O 1
ATOM 515 N N . ASP A 1 70 ? 10.850 -3.803 6.068 1.00 87.12 70 ASP A N 1
ATOM 516 C CA . ASP A 1 70 ? 9.759 -3.471 5.165 1.00 87.12 70 ASP A CA 1
ATOM 517 C C . ASP A 1 70 ? 8.657 -4.512 5.268 1.00 87.12 70 ASP A C 1
ATOM 519 O O . ASP A 1 70 ? 8.913 -5.718 5.229 1.00 87.12 70 ASP A O 1
ATOM 523 N N . ILE A 1 71 ? 7.420 -4.032 5.340 1.00 89.25 71 ILE A N 1
ATOM 524 C CA . ILE A 1 71 ? 6.247 -4.892 5.262 1.00 89.25 71 ILE A CA 1
ATOM 525 C C . ILE A 1 71 ? 5.853 -4.999 3.800 1.00 89.25 71 ILE A C 1
ATOM 527 O O . ILE A 1 71 ? 5.675 -3.985 3.133 1.00 89.25 71 ILE A O 1
ATOM 531 N N . TYR A 1 72 ? 5.708 -6.217 3.297 1.00 89.75 72 TYR A N 1
ATOM 532 C CA . TYR A 1 72 ? 5.282 -6.437 1.923 1.00 89.75 72 TYR A CA 1
ATOM 533 C C . TYR A 1 72 ? 3.783 -6.718 1.892 1.00 89.75 72 TYR A C 1
ATOM 535 O O . TYR A 1 72 ? 3.309 -7.602 2.607 1.00 89.75 72 TYR A O 1
ATOM 543 N N . LEU A 1 73 ? 3.060 -5.951 1.073 1.00 90.19 73 LEU A N 1
ATOM 544 C CA . LEU A 1 73 ? 1.618 -6.075 0.886 1.00 90.19 73 LEU A CA 1
ATOM 545 C C . LEU A 1 73 ? 1.264 -6.447 -0.555 1.00 90.19 73 LEU A 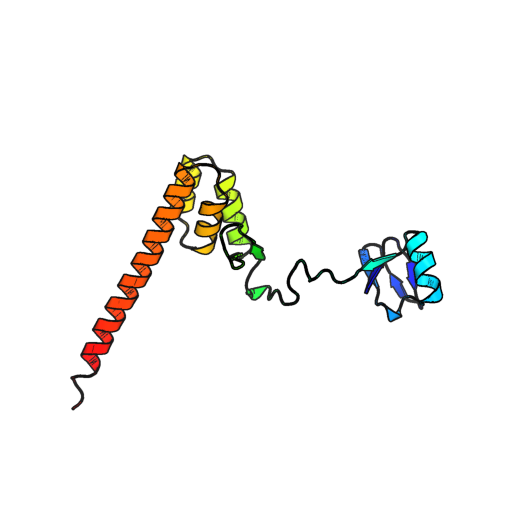C 1
ATOM 547 O O . LEU A 1 73 ? 1.729 -5.809 -1.500 1.00 90.19 73 LEU A O 1
ATOM 551 N N . HIS A 1 74 ? 0.390 -7.425 -0.757 1.00 89.31 74 HIS A N 1
ATOM 552 C CA . HIS A 1 74 ? -0.220 -7.662 -2.066 1.00 89.31 74 HIS A CA 1
ATOM 553 C C . HIS A 1 74 ? -1.139 -6.479 -2.454 1.00 89.31 74 HIS A C 1
ATOM 555 O O . HIS A 1 74 ? -1.669 -5.805 -1.569 1.00 89.31 74 HIS A O 1
ATOM 561 N N . PRO A 1 75 ? -1.377 -6.191 -3.750 1.00 87.75 75 PRO A N 1
ATOM 562 C CA . PRO A 1 75 ? -2.297 -5.129 -4.168 1.00 87.75 75 PRO A CA 1
ATOM 563 C C . PRO A 1 75 ? -3.661 -5.101 -3.457 1.00 87.75 75 PRO A C 1
ATOM 565 O O . PRO A 1 75 ? -4.140 -4.018 -3.122 1.00 87.75 75 PRO A O 1
ATOM 568 N N . ASP A 1 76 ? -4.257 -6.262 -3.177 1.00 88.44 76 ASP A N 1
ATOM 569 C CA . ASP A 1 76 ? -5.548 -6.349 -2.475 1.00 88.44 76 ASP A CA 1
ATOM 570 C C . ASP A 1 76 ? -5.437 -5.919 -1.002 1.00 88.44 76 ASP A C 1
ATOM 572 O O . ASP A 1 76 ? -6.310 -5.230 -0.476 1.00 88.44 76 ASP A O 1
ATOM 576 N N . GLU A 1 77 ? -4.320 -6.243 -0.352 1.00 91.19 77 GLU A N 1
ATOM 577 C CA . GLU A 1 77 ? -4.016 -5.846 1.027 1.00 91.19 77 GLU A CA 1
ATOM 578 C C . GLU A 1 77 ? -3.745 -4.340 1.121 1.00 91.19 77 GLU A C 1
ATOM 580 O O . GLU A 1 77 ? -4.184 -3.675 2.058 1.00 91.19 77 GLU A O 1
ATOM 585 N N . VAL A 1 78 ? -3.079 -3.769 0.111 1.00 93.81 78 VAL A N 1
ATOM 586 C CA . VAL A 1 78 ? -2.912 -2.313 -0.002 1.00 93.81 78 VAL A CA 1
ATOM 587 C C . VAL A 1 78 ? -4.275 -1.630 -0.119 1.00 93.81 78 VAL A C 1
ATOM 589 O O . VAL A 1 78 ? -4.521 -0.628 0.556 1.00 93.81 78 VAL A O 1
ATOM 592 N N . ALA A 1 79 ? -5.178 -2.171 -0.942 1.00 93.12 79 ALA A N 1
ATOM 593 C CA . ALA A 1 79 ? -6.530 -1.640 -1.071 1.00 93.12 79 ALA A CA 1
ATOM 594 C C . ALA A 1 79 ? -7.298 -1.706 0.261 1.00 93.12 79 ALA A C 1
ATOM 596 O O . ALA A 1 79 ? -7.927 -0.716 0.638 1.00 93.12 79 ALA A O 1
ATOM 597 N N . ALA A 1 80 ? -7.185 -2.815 1.000 1.00 92.94 80 ALA A N 1
ATOM 598 C CA . ALA A 1 80 ? -7.795 -2.975 2.320 1.00 92.94 80 ALA A CA 1
ATOM 599 C C . ALA A 1 80 ? -7.279 -1.935 3.330 1.00 92.94 80 ALA A C 1
ATOM 601 O O . ALA A 1 80 ? -8.079 -1.277 3.995 1.00 92.94 80 ALA A O 1
ATOM 602 N N . VAL A 1 81 ? -5.962 -1.698 3.389 1.00 96.12 81 VAL A N 1
ATOM 603 C CA . VAL A 1 81 ? -5.379 -0.651 4.249 1.00 96.12 81 VAL A CA 1
ATOM 604 C C . VAL A 1 81 ? -5.989 0.716 3.935 1.00 96.12 81 VAL A C 1
ATOM 606 O O . VAL A 1 81 ? -6.422 1.429 4.841 1.00 96.12 81 VAL A O 1
ATOM 609 N N . PHE A 1 82 ? -6.050 1.102 2.658 1.00 96.25 82 PHE A N 1
ATOM 610 C CA . PHE A 1 82 ? -6.609 2.401 2.282 1.00 96.25 82 PHE A CA 1
ATOM 611 C C . PHE A 1 82 ? -8.112 2.504 2.530 1.00 96.25 82 PHE A C 1
ATOM 613 O O . PHE A 1 82 ? -8.581 3.602 2.831 1.00 96.25 82 PHE A O 1
ATOM 620 N N . LEU A 1 83 ? -8.862 1.408 2.408 1.00 95.38 83 LEU A N 1
ATOM 621 C CA . LEU A 1 83 ? -10.278 1.373 2.760 1.00 95.38 83 LEU A CA 1
ATOM 622 C C . LEU A 1 83 ? -10.461 1.676 4.253 1.00 95.38 83 LEU A C 1
ATOM 624 O O . LEU A 1 83 ? -11.115 2.660 4.597 1.00 95.38 83 LEU A O 1
ATOM 628 N N . ILE A 1 84 ? -9.775 0.926 5.119 1.00 95.88 84 ILE A N 1
ATOM 629 C CA . ILE A 1 84 ? -9.854 1.077 6.580 1.00 95.88 84 ILE A CA 1
ATOM 630 C C . ILE A 1 84 ? -9.480 2.504 7.008 1.00 95.88 84 ILE A C 1
ATOM 632 O O . ILE A 1 84 ? -10.170 3.121 7.823 1.00 95.88 84 ILE A O 1
ATOM 636 N N . LEU A 1 85 ? -8.415 3.073 6.429 1.00 95.62 85 LEU A N 1
ATOM 637 C CA . LEU A 1 85 ? -7.965 4.436 6.739 1.00 95.62 85 LEU A CA 1
ATOM 638 C C . LEU A 1 85 ? -8.969 5.526 6.318 1.00 95.62 85 LEU A C 1
ATOM 640 O O . LEU A 1 85 ? -8.951 6.615 6.895 1.00 95.62 85 LEU A O 1
ATOM 644 N N . GLN A 1 86 ? -9.815 5.263 5.319 1.00 95.12 86 GLN A N 1
ATOM 645 C CA . GLN A 1 86 ? -10.811 6.214 4.807 1.00 95.12 86 GLN A CA 1
ATOM 646 C C . GLN A 1 86 ? -12.186 6.076 5.467 1.00 95.12 86 GLN A C 1
ATOM 648 O O . GLN A 1 86 ? -12.961 7.034 5.453 1.00 95.12 86 GLN A O 1
ATOM 653 N N . GLU A 1 87 ? -12.493 4.914 6.037 1.00 95.56 87 GLU A N 1
ATOM 654 C CA . GLU A 1 87 ? -13.746 4.651 6.741 1.00 95.56 87 GLU A CA 1
ATOM 655 C C . GLU A 1 87 ? -13.921 5.541 7.976 1.00 95.56 87 GLU A C 1
ATOM 657 O O . GLU A 1 87 ? -12.995 6.220 8.430 1.00 95.56 87 GLU A O 1
ATOM 662 N N . ASN A 1 88 ? -15.124 5.553 8.552 1.00 94.75 88 ASN A N 1
ATOM 663 C CA . ASN A 1 88 ? -15.320 6.120 9.884 1.00 94.75 88 ASN A CA 1
ATOM 664 C C . ASN A 1 88 ? -14.770 5.147 10.957 1.00 94.75 88 ASN A C 1
ATOM 666 O O . ASN A 1 88 ? -14.269 4.072 10.635 1.00 94.75 88 ASN A O 1
ATOM 670 N N . ALA A 1 89 ? -14.758 5.542 12.231 1.00 92.50 89 ALA A N 1
ATOM 671 C CA . ALA A 1 89 ? -14.136 4.720 13.275 1.00 92.50 89 ALA A CA 1
ATOM 672 C C . ALA A 1 89 ? -14.899 3.413 13.566 1.00 92.50 89 ALA A C 1
ATOM 674 O O . ALA A 1 89 ? -14.277 2.445 13.993 1.00 92.50 89 ALA A O 1
ATOM 675 N N . GLU A 1 90 ? -16.217 3.405 13.363 1.00 91.19 90 GLU A N 1
ATOM 676 C CA . GLU A 1 90 ? -17.093 2.254 13.600 1.00 91.19 90 GLU A CA 1
ATOM 677 C C . GLU A 1 90 ? -16.941 1.242 12.460 1.00 91.19 90 GLU A C 1
ATOM 679 O O . GLU A 1 90 ? -16.629 0.083 12.717 1.00 91.19 90 GLU A O 1
ATOM 684 N N . ASP A 1 91 ? -17.041 1.707 11.213 1.00 94.12 91 ASP A N 1
ATOM 685 C CA . ASP A 1 91 ? -16.873 0.878 10.013 1.00 94.12 91 ASP A CA 1
ATOM 686 C C . ASP A 1 91 ? -15.463 0.271 9.958 1.00 94.12 91 ASP A C 1
ATOM 688 O O . ASP A 1 91 ? -15.315 -0.936 9.790 1.00 94.12 91 ASP A O 1
ATOM 692 N N . ALA A 1 92 ? -14.430 1.074 10.241 1.00 94.50 92 ALA A N 1
ATOM 693 C CA . ALA A 1 92 ? -13.047 0.600 10.269 1.00 94.50 92 ALA A CA 1
ATOM 694 C C . ALA A 1 92 ? -12.827 -0.526 11.291 1.00 94.50 92 ALA A C 1
ATOM 696 O O . ALA A 1 92 ? -12.036 -1.432 11.043 1.00 94.50 92 ALA A O 1
ATOM 697 N N . ALA A 1 93 ? -13.506 -0.479 12.443 1.00 90.62 93 ALA A N 1
ATOM 698 C CA . ALA A 1 93 ? -13.401 -1.530 13.452 1.00 90.62 93 ALA A CA 1
ATOM 699 C C . ALA A 1 93 ? -14.051 -2.841 12.984 1.00 90.62 93 ALA A C 1
ATOM 701 O O . ALA A 1 93 ? -13.531 -3.912 13.287 1.00 90.62 93 ALA A O 1
ATOM 702 N N . VAL A 1 94 ? -15.150 -2.756 12.225 1.00 91.50 94 VAL A N 1
ATOM 703 C CA . VAL A 1 94 ? -15.800 -3.921 11.609 1.00 91.50 94 VAL A CA 1
ATOM 704 C C . VAL A 1 94 ? -14.900 -4.518 10.534 1.00 91.50 94 VAL A C 1
ATOM 706 O O . VAL A 1 94 ? -14.599 -5.705 10.593 1.00 91.50 94 VAL A O 1
ATOM 709 N N . THR A 1 95 ? -14.399 -3.693 9.613 1.00 92.50 95 THR A N 1
ATOM 710 C CA . THR A 1 95 ? -13.497 -4.140 8.545 1.00 92.50 95 THR A CA 1
ATOM 711 C C . THR A 1 95 ? -12.226 -4.775 9.112 1.00 92.50 95 THR A C 1
ATOM 713 O O . THR A 1 95 ? -11.762 -5.780 8.584 1.00 92.50 95 THR A O 1
ATOM 716 N N . LEU A 1 96 ? -11.674 -4.232 10.208 1.00 91.94 96 LEU A N 1
ATOM 717 C CA . LEU A 1 96 ? -10.517 -4.809 10.904 1.00 91.94 96 LEU A CA 1
ATOM 718 C C . LEU A 1 96 ? -10.797 -6.188 11.504 1.00 91.94 96 LEU A C 1
ATOM 720 O O . LEU A 1 96 ? -9.914 -7.036 11.456 1.00 91.94 96 LEU A O 1
ATOM 724 N N . ALA A 1 97 ? -11.996 -6.416 12.040 1.00 88.00 97 ALA A N 1
ATOM 725 C CA . ALA A 1 97 ? -12.372 -7.707 12.618 1.00 88.00 97 ALA A CA 1
ATOM 726 C C . ALA A 1 97 ? -12.449 -8.832 11.569 1.00 88.00 97 ALA A C 1
ATOM 728 O O . ALA A 1 97 ? -12.409 -10.004 11.925 1.00 88.00 97 ALA A O 1
ATOM 729 N N . GLU A 1 98 ? -12.566 -8.482 10.285 1.00 88.75 98 GLU A N 1
ATOM 730 C CA . GLU A 1 98 ? -12.553 -9.426 9.163 1.00 88.75 98 GLU A CA 1
ATOM 731 C C . GLU A 1 98 ? -11.141 -9.648 8.580 1.00 88.75 98 GLU A C 1
ATOM 733 O O . GLU A 1 98 ? -10.978 -10.443 7.653 1.00 88.75 98 GLU A O 1
ATOM 738 N N . GLN A 1 99 ? -10.112 -8.940 9.067 1.00 87.56 99 GLN A N 1
ATOM 739 C CA . GLN A 1 99 ? -8.745 -9.073 8.555 1.00 87.56 99 GLN A CA 1
ATOM 740 C C . GLN A 1 99 ? -7.948 -10.143 9.310 1.00 87.56 99 GLN A C 1
ATOM 742 O O . GLN A 1 99 ? -7.440 -9.893 10.398 1.00 87.56 99 GLN A O 1
ATOM 747 N N . ASP A 1 100 ? -7.687 -11.271 8.650 1.00 83.88 100 ASP A N 1
ATOM 748 C CA . ASP A 1 100 ? -6.768 -12.310 9.152 1.00 83.88 100 ASP A CA 1
ATOM 749 C C . ASP A 1 100 ? -5.290 -12.021 8.818 1.00 83.88 100 ASP A C 1
ATOM 751 O O . ASP A 1 100 ? -4.382 -12.792 9.138 1.00 83.88 100 ASP A O 1
ATOM 755 N N . ASN A 1 101 ? -5.020 -10.918 8.114 1.00 88.81 101 ASN A N 1
ATOM 756 C CA . ASN A 1 101 ? -3.684 -10.607 7.632 1.00 88.81 101 ASN A CA 1
ATOM 757 C C . ASN A 1 101 ? -2.919 -9.705 8.605 1.00 88.81 101 ASN A C 1
ATOM 759 O O . ASN A 1 101 ? -3.137 -8.491 8.675 1.00 88.81 101 ASN A O 1
ATOM 763 N N . ARG A 1 102 ? -1.932 -10.299 9.281 1.00 90.62 102 ARG A N 1
ATOM 764 C CA . ARG A 1 102 ? -1.035 -9.610 10.216 1.00 90.62 102 ARG A CA 1
ATOM 765 C C . ARG A 1 102 ? -0.389 -8.351 9.621 1.00 90.62 102 ARG A C 1
ATOM 767 O O . ARG A 1 102 ? -0.285 -7.340 10.312 1.00 90.62 102 ARG A O 1
ATOM 774 N N . ASN A 1 103 ? 0.022 -8.378 8.351 1.00 91.88 103 ASN A N 1
ATOM 775 C CA . ASN A 1 103 ? 0.704 -7.247 7.716 1.00 91.88 103 ASN A CA 1
ATOM 776 C C . ASN A 1 103 ? -0.236 -6.046 7.530 1.00 91.88 103 ASN A C 1
ATOM 778 O O . ASN A 1 103 ? 0.172 -4.905 7.750 1.00 91.88 103 ASN A O 1
ATOM 782 N N . VAL A 1 104 ? -1.503 -6.294 7.177 1.00 93.94 104 VAL A N 1
ATOM 783 C CA . VAL A 1 104 ? -2.536 -5.249 7.067 1.00 93.94 104 VAL A CA 1
ATOM 784 C C . VAL A 1 104 ? -2.784 -4.609 8.431 1.0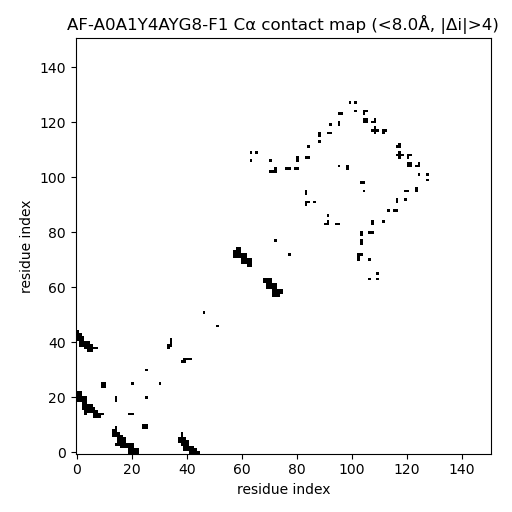0 93.94 104 VAL A C 1
ATOM 786 O O . VAL A 1 104 ? -2.731 -3.382 8.555 1.00 93.94 104 VAL A O 1
ATOM 789 N N . LEU A 1 105 ? -2.984 -5.429 9.467 1.00 94.62 105 LEU A N 1
ATOM 790 C CA . LEU A 1 105 ? -3.215 -4.959 10.834 1.00 94.62 105 LEU A CA 1
ATOM 791 C C . LEU A 1 105 ? -2.033 -4.133 11.364 1.00 94.62 105 LEU A C 1
ATOM 793 O O . LEU A 1 105 ? -2.229 -3.074 11.965 1.00 94.62 105 LEU A O 1
ATOM 797 N N . GLU A 1 106 ? -0.799 -4.566 11.098 1.00 93.62 106 GLU A N 1
ATOM 798 C CA . GLU A 1 106 ? 0.410 -3.860 11.522 1.00 93.62 106 GLU A CA 1
ATOM 799 C C . GLU A 1 106 ? 0.542 -2.476 10.869 1.00 93.62 106 GLU A C 1
ATOM 801 O O . GLU A 1 106 ? 0.855 -1.490 11.551 1.00 93.62 106 GLU A O 1
ATOM 806 N N . VAL A 1 107 ? 0.235 -2.382 9.573 1.00 95.06 107 VAL A N 1
ATOM 807 C CA . VAL A 1 107 ? 0.226 -1.111 8.842 1.00 95.06 107 VAL A CA 1
ATOM 808 C C . VAL A 1 107 ? -0.865 -0.178 9.373 1.00 95.06 107 VAL A C 1
ATOM 810 O O . VAL A 1 107 ? -0.580 0.993 9.642 1.00 95.06 107 VAL A O 1
ATOM 813 N N . VAL A 1 108 ? -2.086 -0.672 9.604 1.00 95.56 108 VAL A N 1
ATOM 814 C CA . VAL A 1 108 ? -3.180 0.149 10.156 1.00 95.56 108 VAL A CA 1
ATOM 815 C C . VAL A 1 108 ? -2.857 0.630 11.574 1.00 95.56 108 VAL A C 1
ATOM 817 O O . VAL A 1 108 ? -3.009 1.820 11.861 1.00 95.56 108 VAL A O 1
ATOM 820 N N . ARG A 1 109 ? -2.337 -0.238 12.452 1.00 95.06 109 ARG A N 1
ATOM 821 C CA . ARG A 1 109 ? -1.926 0.122 13.824 1.00 95.06 109 ARG A CA 1
ATOM 822 C C . ARG A 1 109 ? -0.946 1.297 13.841 1.00 95.06 109 ARG A C 1
ATOM 824 O O . ARG A 1 109 ? -0.988 2.140 14.743 1.00 95.06 109 ARG A O 1
ATOM 831 N N . GLU A 1 110 ? -0.026 1.354 12.880 1.00 94.25 110 GLU A N 1
ATOM 832 C CA . GLU A 1 110 ? 0.976 2.416 12.834 1.00 94.25 110 GLU A CA 1
ATOM 833 C C . GLU A 1 110 ? 0.487 3.700 12.153 1.00 94.25 110 GLU A C 1
ATOM 835 O O . GLU A 1 110 ? 0.812 4.793 12.633 1.00 94.25 110 GLU A O 1
ATOM 840 N N . LEU A 1 111 ? -0.269 3.581 11.058 1.00 93.94 111 LEU A N 1
ATOM 841 C CA . LEU A 1 111 ? -0.646 4.717 10.214 1.00 93.94 111 LEU A CA 1
ATOM 842 C C . LEU A 1 111 ? -1.958 5.389 10.624 1.00 93.94 111 LEU A C 1
ATOM 844 O O . LEU A 1 111 ? -2.125 6.585 10.368 1.00 93.94 111 LEU A O 1
ATOM 848 N N . ASP A 1 112 ? -2.882 4.670 11.264 1.00 94.75 112 ASP A N 1
ATOM 849 C CA . ASP A 1 112 ? -4.176 5.247 11.611 1.00 94.75 112 ASP A CA 1
ATOM 850 C C . ASP A 1 112 ? -4.050 6.277 12.745 1.00 94.75 112 ASP A C 1
ATOM 852 O O . ASP A 1 112 ? -3.459 6.049 13.803 1.00 94.75 112 ASP A O 1
ATOM 856 N N . SER A 1 113 ? -4.629 7.458 12.542 1.00 92.56 113 SER A N 1
ATOM 857 C CA . SER A 1 113 ? -4.594 8.529 13.541 1.00 92.56 113 SER A CA 1
ATOM 858 C C . SER A 1 113 ? -5.559 8.282 14.713 1.00 92.56 113 SER A C 1
ATOM 860 O O . SER A 1 113 ? -5.330 8.762 15.835 1.00 92.56 113 SER A O 1
ATOM 862 N N . ARG A 1 114 ? -6.623 7.505 14.488 1.00 94.56 114 ARG A N 1
ATOM 863 C CA . ARG A 1 114 ? -7.723 7.275 15.428 1.00 94.56 114 ARG A CA 1
ATOM 864 C C . ARG A 1 114 ? -7.291 6.264 16.484 1.00 94.56 114 ARG A C 1
ATOM 866 O O . ARG A 1 114 ? -6.942 5.126 16.194 1.00 94.56 114 ARG A O 1
ATOM 873 N N . LYS A 1 115 ? -7.308 6.681 17.754 1.00 92.88 115 LYS A N 1
ATOM 874 C CA . LYS A 1 115 ? -6.860 5.839 18.881 1.00 92.88 115 LYS A CA 1
ATOM 875 C C . LYS A 1 115 ? -7.666 4.545 19.018 1.00 92.88 115 LYS A C 1
ATOM 877 O O . LYS A 1 115 ? -7.067 3.518 19.295 1.00 92.88 115 LYS A O 1
ATOM 882 N N . GLY A 1 116 ? -8.985 4.605 18.810 1.00 92.06 116 GLY A N 1
ATOM 883 C CA . GLY A 1 116 ? -9.855 3.427 18.892 1.00 92.06 116 GLY A CA 1
ATOM 884 C C . GLY A 1 116 ? -9.523 2.380 17.829 1.00 92.06 116 GLY A C 1
ATOM 885 O O . GLY A 1 116 ? -9.384 1.212 18.157 1.00 92.06 116 GLY A O 1
ATOM 886 N N . VAL A 1 117 ? -9.291 2.819 16.589 1.00 94.81 117 VAL A N 1
ATOM 887 C CA . VAL A 1 117 ? -8.939 1.931 15.470 1.00 94.81 117 VAL A CA 1
ATOM 888 C C . VAL A 1 117 ? -7.573 1.280 15.692 1.00 94.81 117 VAL A C 1
ATOM 890 O O . VAL A 1 117 ? -7.425 0.077 15.514 1.00 94.81 117 VAL A O 1
ATOM 893 N N . ARG A 1 118 ? -6.583 2.042 16.174 1.00 95.44 118 ARG A N 1
ATOM 894 C CA . ARG A 1 118 ? -5.273 1.475 16.535 1.00 95.44 118 ARG A CA 1
ATOM 895 C C . ARG A 1 118 ? -5.347 0.447 17.658 1.00 95.44 118 ARG A C 1
ATOM 897 O O . ARG A 1 118 ? -4.662 -0.561 17.568 1.00 95.44 118 ARG A O 1
ATOM 904 N N . ALA A 1 119 ? -6.146 0.716 18.691 1.00 94.31 119 ALA A N 1
ATOM 905 C CA . ALA A 1 119 ? -6.332 -0.219 19.796 1.00 94.31 119 ALA A CA 1
ATOM 906 C C . ALA A 1 119 ? -7.009 -1.512 19.319 1.00 94.31 119 ALA A C 1
ATOM 908 O O . ALA A 1 119 ? -6.564 -2.588 19.687 1.00 94.31 119 ALA A O 1
ATOM 909 N N . ALA A 1 120 ? -8.016 -1.412 18.444 1.00 94.06 120 ALA A N 1
ATOM 910 C CA . ALA A 1 120 ? -8.643 -2.583 17.832 1.00 94.06 120 ALA A CA 1
ATOM 911 C C . ALA A 1 120 ? -7.637 -3.405 17.007 1.00 94.06 120 ALA A C 1
ATOM 913 O O . ALA A 1 120 ? -7.541 -4.612 17.187 1.00 94.06 120 ALA A O 1
ATOM 914 N N . ALA A 1 121 ? -6.829 -2.751 16.164 1.00 94.69 121 ALA A N 1
ATOM 915 C CA . ALA A 1 121 ? -5.784 -3.428 15.395 1.00 94.69 121 ALA A CA 1
ATOM 916 C C . ALA A 1 121 ? -4.726 -4.104 16.291 1.00 94.69 121 ALA A C 1
ATOM 918 O O . ALA A 1 121 ? -4.236 -5.174 15.953 1.00 94.69 121 ALA A O 1
ATOM 919 N N . GLU A 1 122 ? -4.370 -3.495 17.426 1.00 94.31 122 GLU A N 1
ATOM 920 C CA . GLU A 1 122 ? -3.462 -4.090 18.416 1.00 94.31 122 GLU A CA 1
ATOM 921 C C . GLU A 1 122 ? -4.074 -5.332 19.077 1.00 94.31 122 GLU A C 1
ATOM 923 O O . GLU A 1 122 ? -3.410 -6.361 19.128 1.00 94.31 122 GLU A O 1
ATOM 928 N N . THR A 1 123 ? -5.350 -5.285 19.474 1.00 93.56 123 THR A N 1
ATOM 929 C CA . THR A 1 123 ? -6.063 -6.455 20.012 1.00 93.56 123 THR A CA 1
ATOM 930 C C . THR A 1 123 ? -6.110 -7.610 19.011 1.00 93.56 123 THR A C 1
ATOM 932 O O . THR A 1 123 ? -5.774 -8.732 19.373 1.00 93.56 123 THR A O 1
ATOM 935 N N . PHE A 1 124 ? -6.445 -7.351 17.744 1.00 92.31 124 PHE A N 1
ATOM 936 C CA . PHE A 1 124 ? -6.484 -8.413 16.732 1.00 92.31 124 PHE A CA 1
ATOM 937 C C . PHE A 1 124 ? -5.098 -8.997 16.426 1.00 92.31 124 PHE A C 1
ATOM 939 O O . PHE A 1 124 ? -4.974 -10.191 16.171 1.00 92.31 124 PHE A O 1
ATOM 946 N N . LEU A 1 125 ? -4.035 -8.188 16.498 1.00 92.19 125 LEU A N 1
ATOM 947 C CA . LEU A 1 125 ? -2.666 -8.701 16.396 1.00 92.19 125 LEU A CA 1
ATOM 948 C C . LEU A 1 125 ? -2.327 -9.650 17.554 1.00 92.19 125 LEU A C 1
ATOM 950 O O . LEU A 1 125 ? -1.775 -10.718 17.310 1.00 92.19 125 LEU A O 1
ATOM 954 N N . GLU A 1 126 ? -2.681 -9.287 18.789 1.00 92.31 126 GLU A N 1
ATOM 955 C CA . GLU A 1 126 ? -2.473 -10.144 19.966 1.00 92.31 126 GLU A CA 1
ATOM 956 C C . GLU A 1 126 ? -3.283 -11.449 19.879 1.00 92.31 126 GLU A C 1
ATOM 958 O O . GLU A 1 126 ? -2.782 -12.513 20.239 1.00 92.31 126 GLU A O 1
ATOM 963 N N . GLU A 1 127 ? -4.519 -11.398 19.375 1.00 90.38 127 GLU A N 1
ATOM 964 C CA . GLU A 1 127 ? -5.351 -12.589 19.148 1.00 90.38 127 GLU A CA 1
ATOM 965 C C . GLU A 1 127 ? -4.721 -13.545 18.126 1.00 90.38 127 GLU A C 1
ATOM 967 O O . GLU A 1 127 ? -4.664 -14.755 18.368 1.00 90.38 127 GLU A O 1
ATOM 972 N N . LEU A 1 128 ? -4.186 -13.016 17.020 1.00 86.94 128 LEU A N 1
ATOM 973 C CA . LEU A 1 128 ? -3.474 -13.820 16.025 1.00 86.94 128 LEU A CA 1
ATOM 974 C C . LEU A 1 128 ? -2.206 -14.454 16.608 1.00 86.94 128 LEU A C 1
ATOM 976 O O . LEU A 1 128 ? -1.975 -15.645 16.388 1.00 86.94 128 LEU A O 1
ATOM 980 N N . ASP A 1 129 ? -1.423 -13.699 17.381 1.00 85.56 129 ASP A N 1
ATOM 981 C CA . ASP A 1 129 ? -0.207 -14.211 18.019 1.00 85.56 129 ASP A CA 1
ATOM 982 C C . ASP A 1 129 ? -0.542 -15.340 19.024 1.00 85.56 129 ASP A C 1
ATOM 984 O O . ASP A 1 129 ? 0.078 -16.403 18.978 1.00 85.56 129 ASP A O 1
ATOM 988 N N . ASN A 1 130 ? -1.591 -15.186 19.844 1.00 85.25 130 ASN A N 1
ATOM 989 C CA . ASN A 1 130 ? -2.039 -16.227 20.784 1.00 85.25 130 ASN A CA 1
ATOM 990 C C . ASN A 1 130 ? -2.549 -17.493 20.070 1.00 85.25 130 ASN A C 1
ATOM 992 O O . ASN A 1 130 ? -2.224 -18.612 20.470 1.00 85.25 130 ASN A O 1
ATOM 996 N N . SER A 1 131 ? -3.313 -17.340 18.982 1.00 76.19 131 SER A N 1
ATOM 997 C CA . SER A 1 131 ? -3.833 -18.482 18.211 1.00 76.19 131 SER A CA 1
ATOM 998 C C . SER A 1 131 ? -2.718 -19.330 17.573 1.00 76.19 131 SER A C 1
ATOM 1000 O O . SER A 1 131 ? -2.832 -20.557 17.451 1.00 76.19 131 SER A O 1
ATOM 1002 N N . ALA A 1 132 ? -1.602 -18.692 17.207 1.00 72.38 132 ALA A N 1
ATOM 1003 C CA . ALA A 1 132 ? -0.417 -19.361 16.685 1.00 72.38 132 ALA A CA 1
ATOM 1004 C C . ALA A 1 132 ? 0.349 -20.132 17.777 1.00 72.38 132 ALA A C 1
ATOM 1006 O O . ALA A 1 132 ? 0.946 -21.176 17.498 1.00 72.38 132 ALA A O 1
ATOM 1007 N N . GLU A 1 133 ? 0.331 -19.648 19.021 1.00 70.44 133 GLU A N 1
ATOM 1008 C CA . GLU A 1 133 ? 0.956 -20.325 20.160 1.00 70.44 133 GLU A CA 1
ATOM 1009 C C . GLU A 1 133 ? 0.168 -21.570 20.597 1.00 70.44 133 GLU A C 1
ATOM 1011 O O . GLU A 1 133 ? 0.770 -22.633 20.777 1.00 70.44 133 GLU A O 1
ATOM 1016 N N . GLU A 1 134 ? -1.166 -21.494 20.666 1.00 68.00 134 GLU A N 1
ATOM 1017 C CA . GLU A 1 134 ? -2.025 -22.640 21.014 1.00 68.00 134 GLU A CA 1
ATOM 1018 C C . GLU A 1 134 ? -1.880 -23.791 20.004 1.00 68.00 134 GLU A C 1
ATOM 1020 O O . GLU A 1 134 ? -1.652 -24.946 20.377 1.00 68.00 134 GLU A O 1
ATOM 1025 N N . THR A 1 135 ? -1.892 -23.476 18.706 1.00 63.56 135 THR A N 1
ATOM 1026 C CA . THR A 1 135 ? -1.670 -24.474 17.646 1.00 63.56 135 THR A CA 1
ATOM 1027 C C . THR A 1 135 ? -0.256 -25.070 17.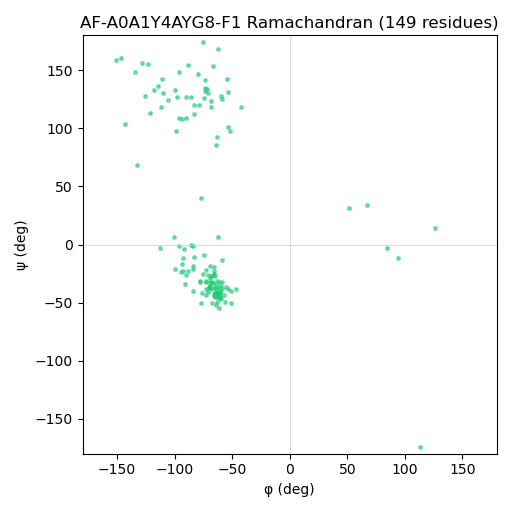670 1.00 63.56 135 THR A C 1
ATOM 1029 O O . THR A 1 135 ? -0.055 -26.215 17.252 1.00 63.56 135 THR A O 1
ATOM 1032 N N . ALA A 1 136 ? 0.748 -24.350 18.177 1.00 62.72 136 ALA A N 1
ATOM 1033 C CA . ALA A 1 136 ? 2.104 -24.873 18.335 1.00 62.72 136 ALA A CA 1
ATOM 1034 C C . ALA A 1 136 ? 2.261 -25.794 19.562 1.00 62.72 136 ALA A C 1
ATOM 1036 O O . ALA A 1 136 ? 3.082 -26.718 19.526 1.00 62.72 136 ALA A O 1
ATOM 1037 N N . GLU A 1 137 ? 1.504 -25.569 20.638 1.00 62.16 137 GLU A N 1
ATOM 1038 C CA . GLU A 1 137 ? 1.501 -26.428 21.829 1.00 62.16 137 GLU A CA 1
ATOM 1039 C C . GLU A 1 137 ? 0.720 -27.730 21.614 1.00 62.16 137 GLU A C 1
ATOM 1041 O O . GLU A 1 137 ? 1.228 -28.802 21.963 1.00 62.16 137 GLU A O 1
ATOM 1046 N N . GLU A 1 138 ? -0.438 -27.682 20.950 1.00 57.78 138 GLU A N 1
ATOM 1047 C CA . GLU A 1 138 ? -1.212 -28.885 20.603 1.00 57.78 138 GLU A CA 1
ATOM 1048 C C . GLU A 1 138 ? -0.414 -29.841 19.698 1.00 57.78 138 GLU A C 1
ATOM 1050 O O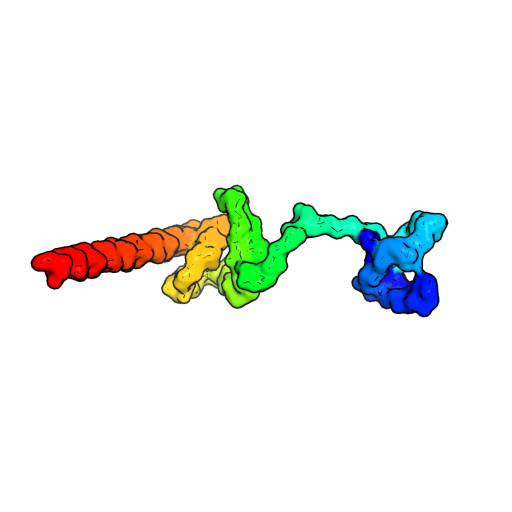 . GLU A 1 138 ? -0.355 -31.049 19.945 1.00 57.78 138 GLU A O 1
ATOM 1055 N N . ASN A 1 139 ? 0.314 -29.302 18.714 1.00 57.28 139 ASN A N 1
ATOM 1056 C CA . ASN A 1 139 ? 1.168 -30.096 17.825 1.00 57.28 139 ASN A CA 1
ATOM 1057 C C . ASN A 1 139 ? 2.377 -30.735 18.542 1.00 57.28 139 ASN A C 1
ATOM 1059 O O . ASN A 1 139 ? 2.877 -31.777 18.113 1.00 57.28 139 ASN A O 1
ATOM 1063 N N . LYS A 1 140 ? 2.863 -30.153 19.648 1.00 56.44 140 LYS A N 1
ATOM 1064 C CA . LYS A 1 140 ? 3.928 -30.763 20.470 1.00 56.44 140 LYS A CA 1
ATOM 1065 C C . LYS A 1 140 ? 3.397 -31.886 21.364 1.00 56.44 140 LYS A C 1
ATOM 1067 O O . LYS A 1 140 ? 4.133 -32.842 21.616 1.00 56.44 140 LYS A O 1
ATOM 1072 N N . ALA A 1 141 ? 2.149 -31.789 21.823 1.00 53.53 141 ALA A N 1
ATOM 1073 C CA . ALA A 1 141 ? 1.508 -32.816 22.641 1.00 53.53 141 ALA A CA 1
ATOM 1074 C C . ALA A 1 141 ? 1.204 -34.102 21.844 1.00 53.53 141 ALA A C 1
ATOM 1076 O O . ALA A 1 141 ? 1.398 -35.198 22.372 1.00 53.53 141 ALA A O 1
ATOM 1077 N N . ASP A 1 142 ? 0.826 -33.987 20.565 1.00 51.31 142 ASP A N 1
ATOM 1078 C CA . ASP A 1 142 ? 0.545 -35.138 19.685 1.00 51.31 142 ASP A CA 1
ATOM 1079 C C . ASP A 1 142 ? 1.826 -35.896 19.261 1.00 51.31 142 ASP A C 1
ATOM 1081 O O . ASP A 1 142 ? 1.888 -37.128 19.280 1.00 51.31 142 ASP A O 1
ATOM 1085 N N . VAL A 1 143 ? 2.929 -35.180 18.998 1.00 54.84 143 VAL A N 1
ATOM 1086 C CA . VAL A 1 143 ? 4.230 -35.803 18.663 1.00 54.84 143 VAL A CA 1
ATOM 1087 C C . VAL A 1 143 ? 4.849 -36.553 19.857 1.00 54.84 143 VAL A C 1
ATOM 1089 O O . VAL A 1 143 ? 5.601 -37.513 19.664 1.00 54.84 143 VAL A O 1
ATOM 1092 N N . GLY A 1 144 ? 4.532 -36.156 21.095 1.00 50.19 144 GLY A N 1
ATOM 1093 C CA . GLY A 1 144 ? 5.002 -36.826 22.313 1.00 50.19 144 GLY A CA 1
ATOM 1094 C C . GLY A 1 144 ? 4.400 -38.219 22.529 1.00 50.19 144 GLY A C 1
ATOM 1095 O O . GLY A 1 144 ? 5.088 -39.105 23.030 1.00 50.19 144 GLY A O 1
ATOM 1096 N N . GLN A 1 145 ? 3.157 -38.451 22.094 1.00 50.88 145 GLN A N 1
ATOM 1097 C CA . GLN A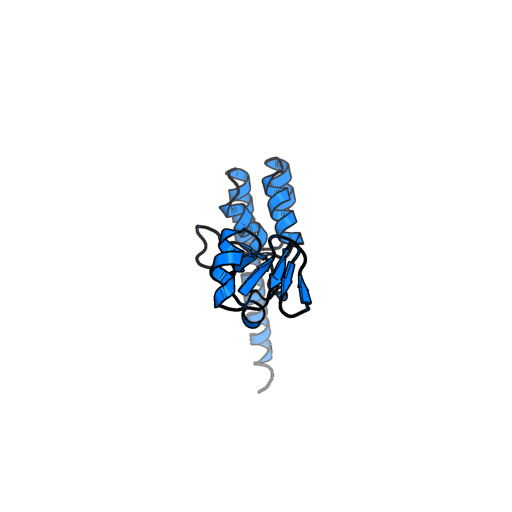 1 145 ? 2.455 -39.724 22.312 1.00 50.88 145 GLN A CA 1
ATOM 1098 C C . GLN A 1 145 ? 2.788 -40.799 21.263 1.00 50.88 145 GLN A C 1
ATOM 1100 O O . GLN A 1 145 ? 2.613 -41.987 21.524 1.00 50.88 145 GLN A O 1
ATOM 1105 N N . GLN A 1 146 ? 3.338 -40.425 20.101 1.00 50.34 146 GLN A N 1
ATOM 1106 C CA . GLN A 1 146 ? 3.727 -41.391 19.061 1.00 50.34 146 GLN A CA 1
ATOM 1107 C C . GLN A 1 146 ? 5.115 -42.027 19.272 1.00 50.34 146 GLN A C 1
ATOM 1109 O O . GLN A 1 146 ? 5.444 -42.994 18.586 1.00 50.34 146 GLN A O 1
ATOM 1114 N N . LYS A 1 147 ? 5.935 -41.532 20.214 1.00 49.78 147 LYS A N 1
ATOM 1115 C CA . LYS A 1 147 ? 7.281 -42.082 20.481 1.00 49.78 147 LYS A CA 1
ATOM 1116 C C . LYS A 1 147 ? 7.348 -43.153 21.577 1.00 49.78 147 LYS A C 1
ATOM 1118 O O . LYS A 1 147 ? 8.365 -43.829 21.650 1.00 49.78 147 LYS A O 1
ATOM 1123 N N . GLU A 1 148 ? 6.299 -43.360 22.375 1.00 47.38 148 GLU A N 1
ATOM 1124 C CA . GLU A 1 148 ? 6.289 -44.381 23.446 1.00 47.38 148 GLU A CA 1
ATOM 1125 C C . GLU A 1 148 ? 5.647 -45.725 23.043 1.00 47.38 148 GLU A C 1
ATOM 1127 O O . GLU A 1 148 ? 5.645 -46.664 23.832 1.00 47.38 148 GLU A O 1
ATOM 1132 N N . ALA A 1 149 ? 5.131 -45.864 21.816 1.00 49.94 149 ALA A N 1
ATOM 1133 C CA . ALA A 1 149 ? 4.466 -47.094 21.358 1.00 49.94 149 ALA A CA 1
ATOM 1134 C C . ALA A 1 149 ? 5.344 -48.016 20.482 1.00 49.94 149 ALA A C 1
ATOM 1136 O O . ALA A 1 149 ? 4.836 -48.995 19.933 1.00 49.94 149 ALA A O 1
ATOM 1137 N N . VAL A 1 150 ? 6.639 -47.714 20.323 1.00 51.31 150 VAL A N 1
ATOM 1138 C CA . VAL A 1 150 ? 7.579 -48.534 19.536 1.00 51.31 150 VAL A CA 1
ATOM 1139 C C . VAL A 1 150 ? 8.875 -48.764 20.318 1.00 51.31 150 VAL A C 1
ATOM 1141 O O . VAL A 1 150 ? 9.930 -48.262 19.940 1.00 51.31 150 VAL A O 1
ATOM 1144 N N . GLU A 1 151 ? 8.798 -49.532 21.405 1.00 38.81 151 GLU A N 1
ATOM 1145 C CA . GLU A 1 151 ? 9.933 -50.323 21.910 1.00 38.81 151 GLU A CA 1
ATOM 1146 C C . GLU A 1 151 ? 9.450 -51.657 22.494 1.00 38.81 151 GLU A C 1
ATOM 1148 O O . GLU A 1 151 ? 8.459 -51.652 23.262 1.00 38.81 151 GLU A O 1
#

Mean predicted aligned error: 15.36 Å

Nearest PDB structures (foldseek):
  8w7s-assembly1_H  TM=4.739E-01  e=4.298E+00  Saccharomyces cerevisiae S288C
  8w7m-assembly1_G  TM=4.803E-01  e=5.463E+00  Saccharomyces cerevisiae S288C

pLDDT: mean 82.9, std 17.51, range [37.28, 97.25]

Secondary structure (DSSP, 8-state):
-EEESS-EEETTEEE-TT-EE-GGGS-HHHHHHHHHTTSEEE----TTTTTTT--TTT-EEE--SS-SSPEEE-HHHHHHHHHHHHS-HHHHHHHHHT---HHHHHHHHHH---HHHHHHHHHHHHHHHHHHHHHHHHHHHHHHHTSSS--

=== Feature glossary ===
Legend for the data blocks above and below:

— What the protein is —

The amino-acid sequence is the protein's primary structure: the linear order of residues from the N-terminus to the C-terminus, written in one-letter code. Everything else here — the 3D coordinates, the secondary structure, the domain annotations — is ultimately a consequence of this string.

Functional annotations link the protein to curated databases. InterPro entries identify conserved domains and families by matching the sequence against member-database signatures (Pfam, PROSITE, CDD, …). Gene Ontology (GO) terms describe molecular function, biological process, and cellular component in a controlled vocabulary. CATH places the structure in a hierarchical fold classification (Class/Architecture/Topology/Homologous-superfamily). The organism is the source species.

— Where its atoms are —

Atomic coordinates in PDBx/mmCIF format — the same representation the Protein Data Bank distributes. Each line of the _atom_site loop places one backbone atom in Cartesian space (units: ångströms, origin: arbitrary).

The six renders are orthographic views along the three Cartesian axes in both directions. Representation (cartoon, sticks, or surface) and color scheme (sequence-rainbow or by-chain) vary across proteins so the training set covers all the common visualization conventions.

— Local backbone conformation —

Eight-state secondary structure (DSSP): H is the canonical α-helix, G the tighter 3₁₀-helix, I the wider π-helix; E/B are β-structure, T and S are turns and bends, and '-' is everything else. DSSP derives these from the pattern of main-chain N–H···O=C hydrogen bonds, not from the sequence.

Three-state secondary structure (P-SEA) collapses the eight DSSP classes into helix (a), strand (b), and coil (c). P-SEA assigns these from Cα geometry alone — distances and angles — without requiring backbone oxygens, so it works on any Cα trace.

φ (phi) and ψ (psi) are the two rotatable backbone dihedrals per residue: φ is the C(i-1)–N–Cα–C torsion, ψ is the N–Cα–C–N(i+1) torsion, both in degrees on (−180°, 180°]. α-helical residues cluster near (−60°, −45°); β-strand residues near (−120°, +130°). A Ramachandran plot is simply a scatter of (φ, ψ) for every residue.

— Global shape and packing —

The geometric summary reports three shape descriptors. Rg (radius of gyration) measures how spread out the Cα atoms are about their centre of mass; compact globular proteins have small Rg, elongated or unfolded ones large. Cα contacts (<8 Å, |i−j|>4) count long-range residue pairs in spatial proximity — high for tightly packed folds, near zero for rods or random coil. The bounding-box extents give the protein's footprint along x, y, z in Å.

SASA measures how much of the protein is reachable by solvent. It is computed by rolling a water-sized probe over the atomic surface and summing the exposed area (Å²). Per-residue SASA distinguishes core (buried, low SASA) from surface (exposed, high SASA) residues; total SASA is a whole-molecule size measure.

Plot images: a contact map (which residues are close in 3D, as an N×N binary image), a Ramachandran scatter (backbone torsion angles, revealing secondary-structure composition at a glance), and — for AlphaFold structures — a PAE heatmap (pairwise prediction confidence).

— Structural neighborhood —

A 3Di character summarizes, for each residue, the relative orientation of the Cα frame of its nearest spatial neighbor. Because it encodes fold topology rather than chemistry, 3Di alignments detect remote structural similarity that sequence alignment misses.

The Foldseek neighbor list gives the closest experimentally determined structures in the PDB, ranked by structural alignment. TM-score near 1 means near-identical fold; near 0.3 means only rough topology match. This is how one finds what a novel AlphaFold prediction most resembles in the solved-structure universe.

— Confidence and disorder —

For AlphaFold models, the B-factor field carries pLDDT — the model's own estimate of local accuracy on a 0–100 scale. Regions with pLDDT<50 should be treated as essentially unmodeled; they often correspond to intrinsically disordered segments.

Crystallographic B-factors measure how much each atom's electron density is smeared out, in Å². They rise in mobile loops and surface residues and fall in the buried interior. In AlphaFold models this column is repurposed to hold pLDDT instead.

Predicted Aligned Error (PAE) is an AlphaFold confidence matrix: entry (i, j) is the expected error in the position of residue j, in ångströms, when the prediction is superimposed on the true structure at residue i. Low PAE within a block of residues means that block is internally rigid and well-predicted; high PAE between two blocks means their relative placement is uncertain even if each block individually is confident.